Protein AF-A0A5N7WRT8-F1 (afdb_monomer)

Nearest PDB structures (foldseek):
  5bka-assembly2_E  TM=4.340E-01  e=2.911E-01  Streptomyces coelicolor A3(2)
  5bka-assembly2_F  TM=4.300E-01  e=3.484E-01  Streptomyces coelicolor A3(2)
  5bka-assembly1_B  TM=4.242E-01  e=4.169E-01  Streptomyces coelicolor A3(2)
  3e99-assembly1_A  TM=5.226E-01  e=1.75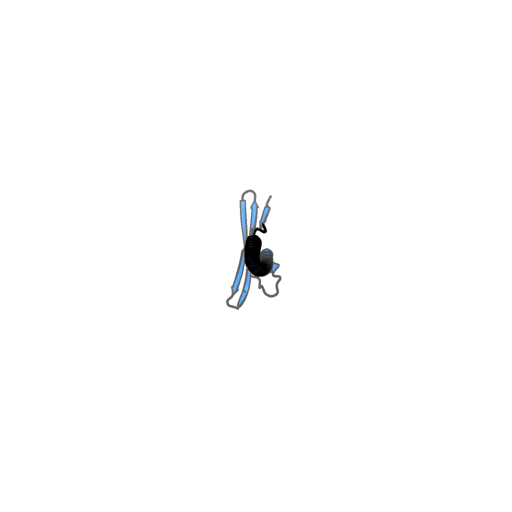5E+00  Burkholderia mallei ATCC 23344
  8h2t-assembly1_H  TM=3.879E-01  e=5.157E+00  Variovorax paradoxus

Sequence (140 aa):
MLTKRTRPYWTQILHRDDGTIGAQHQTITEILDGDTILPGASISEPLPISGQDLDQVLGAATVAALAQVEALKASLTQCQAQLDQTNAALADAAQTLAEQRTQLEAAAGLATQQAQTIGALQATIAALQQLDKQAAPESE

Foldseek 3Di:
DKDKDKDDKDKDWDQDPVRFIWIKIWIWIWIDDPPDTDTDIDIDDTDGPPPDDCCVGVNVVSVVVVVVVVVVVVVVVVVVVVVVVVVVVVVVVVVVVVVVVVVVVVVVVVVVVVVVVVVVVVVVVVVVVVVVVVPDDPPD

Secondary structure (DSSP, 8-state):
--EEEEPPPEEEEEEPTTS-EEEEEEEEEEEEETTEEEEEEEEPPPEESTTS-HHHHH-HHHHHHHHHHHHHHHHHHHHHHHHHHHHHHHHHHHHHHHHHHHHHHHHHHHHHHHHHHHHHHHHHHHHHHHHHHHHS----

Radius of gyration: 44.13 Å; Cα contacts (8 Å, |Δi|>4): 116; chains: 1; bounding box: 77×47×121 Å

Solvent-accessible surface area (backbone atoms only — not comparable to full-atom values): 7964 Å² total; per-residue (Å²): 124,80,47,77,48,76,54,89,67,52,70,48,79,45,80,45,98,86,73,50,54,30,26,33,46,37,47,39,38,33,42,31,52,82,94,44,75,47,82,45,75,50,74,51,77,67,43,66,59,80,95,54,63,59,51,79,54,55,34,59,68,49,52,50,49,52,52,49,50,52,52,49,52,53,52,51,52,52,50,50,54,51,50,54,52,50,52,52,53,50,51,53,50,52,50,53,51,52,54,51,49,54,52,50,55,52,52,53,50,51,53,52,52,50,54,52,50,53,51,53,51,52,52,50,51,54,51,52,55,50,51,54,64,68,70,57,71,87,85,124

pLDDT: mean 80.92, std 16.27, range [49.03, 98.56]

Mean predicted aligned error: 14.85 Å

Structure (mmCIF, N/CA/C/O backbone):
data_AF-A0A5N7WRT8-F1
#
_entry.id   AF-A0A5N7WRT8-F1
#
loop_
_atom_site.group_PDB
_atom_site.id
_atom_site.type_symbol
_atom_site.label_atom_id
_atom_site.label_alt_id
_atom_site.label_comp_id
_atom_site.label_asym_id
_atom_site.label_entity_id
_atom_site.label_seq_id
_atom_site.pdbx_PDB_ins_code
_atom_site.Cartn_x
_atom_site.Cartn_y
_atom_site.Cartn_z
_atom_site.occupancy
_atom_site.B_iso_or_equiv
_atom_site.auth_seq_id
_atom_site.auth_comp_id
_atom_site.auth_asym_id
_atom_site.auth_atom_id
_atom_site.pdbx_PDB_model_num
ATOM 1 N N . MET A 1 1 ? 33.937 35.296 -38.799 1.00 55.44 1 MET A N 1
ATOM 2 C CA . MET A 1 1 ? 34.454 34.151 -38.017 1.00 55.44 1 MET A CA 1
ATOM 3 C C . MET A 1 1 ? 33.445 33.035 -38.187 1.00 55.44 1 MET A C 1
ATOM 5 O O . ME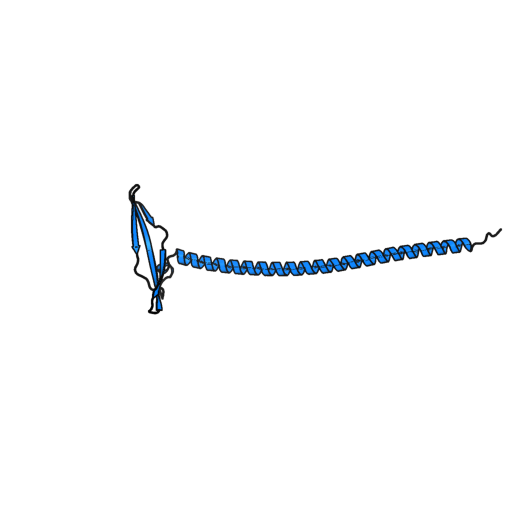T A 1 1 ? 32.294 33.246 -37.838 1.00 55.44 1 MET A O 1
ATOM 9 N N . LEU A 1 2 ? 33.843 31.922 -38.800 1.00 65.19 2 LEU A N 1
ATOM 10 C CA . LEU A 1 2 ? 32.949 30.788 -39.041 1.00 65.19 2 LEU A CA 1
ATOM 11 C C . LEU A 1 2 ? 32.827 29.966 -37.756 1.00 65.19 2 LEU A C 1
ATOM 13 O O . LEU A 1 2 ? 33.847 29.562 -37.196 1.00 65.19 2 LEU A O 1
ATOM 17 N N . THR A 1 3 ? 31.602 29.720 -37.293 1.00 63.50 3 THR A N 1
ATOM 18 C CA . THR A 1 3 ? 31.355 28.935 -36.071 1.00 63.50 3 THR A CA 1
ATOM 19 C C . THR A 1 3 ? 30.604 27.663 -36.434 1.00 63.50 3 THR A C 1
ATOM 21 O O . THR A 1 3 ? 29.605 27.709 -37.145 1.00 63.50 3 THR A O 1
ATOM 24 N N . LYS A 1 4 ? 31.076 26.504 -35.974 1.00 60.25 4 LYS A N 1
ATOM 25 C CA . LYS A 1 4 ? 30.446 25.210 -36.266 1.00 60.25 4 LYS A CA 1
ATOM 26 C C . LYS A 1 4 ? 29.575 24.789 -35.084 1.00 60.25 4 LYS A C 1
ATOM 28 O O . LYS A 1 4 ? 30.062 24.779 -33.955 1.00 60.25 4 LYS A O 1
ATOM 33 N N . ARG A 1 5 ? 28.317 24.412 -35.332 1.00 58.47 5 ARG A N 1
ATOM 34 C CA . ARG A 1 5 ? 27.429 23.822 -34.317 1.00 58.47 5 ARG A CA 1
ATOM 35 C C . ARG A 1 5 ? 26.851 22.501 -34.815 1.00 58.47 5 ARG A C 1
ATOM 37 O O . ARG A 1 5 ? 26.373 22.415 -35.941 1.00 58.47 5 ARG A O 1
ATOM 44 N N . THR A 1 6 ? 26.858 21.488 -33.957 1.00 59.84 6 THR A N 1
ATOM 45 C CA . THR A 1 6 ? 26.214 20.194 -34.216 1.00 59.84 6 THR A CA 1
ATOM 46 C C . THR A 1 6 ? 24.864 20.157 -33.498 1.00 59.84 6 THR A C 1
ATOM 48 O O . THR A 1 6 ? 24.792 20.504 -32.318 1.00 59.84 6 THR A O 1
ATOM 51 N N . ARG A 1 7 ? 23.789 19.784 -34.204 1.00 57.75 7 ARG A N 1
ATOM 52 C CA . ARG A 1 7 ? 22.430 19.631 -33.641 1.00 57.75 7 ARG A CA 1
ATOM 53 C C . ARG A 1 7 ? 22.108 18.162 -33.310 1.00 57.75 7 ARG A C 1
ATOM 55 O O . ARG A 1 7 ? 22.869 17.290 -33.730 1.00 57.75 7 ARG A O 1
ATOM 62 N N . PRO A 1 8 ? 21.017 17.885 -32.557 1.00 52.94 8 PRO A N 1
ATOM 63 C CA . PRO A 1 8 ? 20.637 16.526 -32.179 1.00 52.94 8 PRO A CA 1
ATOM 64 C C . PRO A 1 8 ? 20.551 15.595 -33.388 1.00 52.94 8 PRO A C 1
ATOM 66 O O . PRO A 1 8 ? 20.031 15.963 -34.441 1.00 52.94 8 PRO A O 1
ATOM 69 N N . TYR A 1 9 ? 21.107 14.404 -33.207 1.00 66.25 9 TYR A N 1
ATOM 70 C CA . TYR A 1 9 ? 21.257 13.358 -34.205 1.00 66.25 9 TYR A CA 1
ATOM 71 C C . TYR A 1 9 ? 19.951 12.570 -34.343 1.00 66.25 9 TYR A C 1
ATOM 73 O O . TYR A 1 9 ? 19.213 12.384 -33.374 1.00 66.25 9 TYR A O 1
ATOM 81 N N . TRP A 1 10 ? 19.683 12.076 -35.548 1.00 61.94 10 TRP A N 1
ATOM 82 C CA . TRP A 1 10 ? 18.707 11.012 -35.756 1.00 61.94 10 TRP A CA 1
ATOM 83 C C . TRP A 1 10 ? 19.468 9.713 -36.020 1.00 61.94 10 TRP A C 1
ATOM 85 O O . TRP A 1 10 ? 20.375 9.678 -36.856 1.00 61.94 10 TRP A O 1
ATOM 95 N N . THR A 1 11 ? 19.113 8.665 -35.277 1.00 68.31 11 THR A N 1
ATOM 96 C CA . THR A 1 11 ? 19.580 7.296 -35.511 1.00 68.31 11 THR A CA 1
ATOM 97 C C . THR A 1 11 ? 18.396 6.476 -36.008 1.00 68.31 11 THR A C 1
ATOM 99 O O . THR A 1 11 ? 17.376 6.381 -35.324 1.00 68.31 11 THR A O 1
ATOM 102 N N . GLN A 1 12 ? 18.529 5.880 -37.190 1.00 73.25 12 GLN A N 1
ATOM 103 C CA . GLN A 1 12 ? 17.571 4.921 -37.730 1.00 73.25 12 GLN A CA 1
ATOM 104 C C . GLN A 1 12 ? 18.127 3.507 -37.556 1.00 73.25 12 GLN A C 1
ATOM 106 O O . GLN A 1 12 ? 19.249 3.231 -37.975 1.00 73.25 12 GLN A O 1
ATOM 111 N N . ILE A 1 13 ? 17.343 2.608 -36.959 1.00 75.12 13 ILE A N 1
ATOM 112 C CA . ILE A 1 13 ? 17.665 1.178 -36.904 1.00 75.12 13 ILE A CA 1
ATOM 113 C C . ILE A 1 13 ? 17.026 0.504 -38.117 1.00 75.12 13 ILE A C 1
ATOM 115 O O . ILE A 1 13 ? 15.814 0.600 -38.318 1.00 75.12 13 ILE A O 1
ATOM 119 N N . LEU A 1 14 ? 17.844 -0.142 -38.945 1.00 75.75 14 LEU A N 1
ATOM 120 C CA . LEU A 1 14 ? 17.407 -0.834 -40.151 1.00 75.75 14 LEU A CA 1
ATOM 121 C C . LEU A 1 14 ? 17.401 -2.336 -39.903 1.00 75.75 14 LEU A C 1
ATOM 123 O O . LEU A 1 14 ? 18.429 -2.922 -39.570 1.00 75.75 14 LEU A O 1
ATOM 127 N N . HIS A 1 15 ? 16.240 -2.940 -40.126 1.00 80.88 15 HIS A N 1
ATOM 128 C CA . HIS A 1 15 ? 16.067 -4.383 -40.188 1.00 80.88 15 HIS A CA 1
ATOM 129 C C . HIS A 1 15 ? 16.107 -4.775 -41.663 1.00 80.88 15 HIS A C 1
ATOM 131 O O . HIS A 1 15 ? 15.302 -4.269 -42.447 1.00 80.88 15 HIS A O 1
ATOM 137 N N . ARG A 1 16 ? 17.063 -5.617 -42.056 1.00 76.56 16 ARG A N 1
ATOM 138 C CA . ARG A 1 16 ? 17.175 -6.113 -43.431 1.00 76.56 16 ARG A CA 1
ATOM 139 C C . ARG A 1 16 ? 16.546 -7.496 -43.565 1.00 76.56 16 ARG A C 1
ATOM 141 O O . ARG A 1 16 ? 16.519 -8.271 -42.611 1.00 76.56 16 ARG A O 1
ATOM 148 N N . ASP A 1 17 ? 16.093 -7.815 -44.774 1.00 79.00 17 ASP A N 1
ATOM 149 C CA . ASP A 1 17 ? 15.475 -9.108 -45.103 1.00 79.00 17 ASP A CA 1
ATOM 150 C C . ASP A 1 17 ? 16.449 -10.294 -44.959 1.00 79.00 17 ASP A C 1
ATOM 152 O O . ASP A 1 17 ? 16.023 -11.438 -44.821 1.00 79.00 17 ASP A O 1
ATOM 156 N N . ASP A 1 18 ? 17.759 -10.025 -44.941 1.00 82.25 18 ASP A N 1
ATOM 157 C CA . ASP A 1 18 ? 18.821 -11.002 -44.666 1.00 82.25 18 ASP A CA 1
ATOM 158 C C . ASP A 1 18 ? 19.015 -11.299 -43.163 1.00 82.25 18 ASP A C 1
ATOM 160 O O . ASP A 1 18 ? 19.901 -12.067 -42.787 1.00 82.25 18 ASP A O 1
ATOM 164 N N . GLY A 1 19 ? 18.192 -10.700 -42.294 1.00 73.56 19 GLY A N 1
ATOM 165 C CA . GLY A 1 19 ? 18.244 -10.865 -40.842 1.00 73.56 19 GLY A CA 1
ATOM 166 C C . GLY A 1 19 ? 19.289 -9.993 -40.143 1.00 73.56 19 GLY A C 1
ATOM 167 O O . GLY A 1 19 ? 19.410 -10.058 -38.918 1.00 73.56 19 GLY A O 1
ATOM 168 N N . THR A 1 20 ? 20.035 -9.162 -40.876 1.00 76.56 20 THR A N 1
ATOM 169 C CA . THR A 1 20 ? 20.997 -8.236 -40.272 1.00 76.56 20 THR A CA 1
ATOM 170 C C . THR A 1 20 ? 20.309 -6.985 -39.731 1.00 76.56 20 THR A C 1
ATOM 172 O O . THR A 1 20 ? 19.338 -6.473 -40.297 1.00 76.56 20 THR A O 1
ATOM 175 N N . ILE A 1 21 ? 20.842 -6.470 -38.620 1.00 72.44 21 ILE A N 1
ATOM 176 C CA . ILE A 1 21 ? 20.426 -5.195 -38.036 1.00 72.44 21 ILE A CA 1
ATOM 177 C C . ILE A 1 21 ? 21.593 -4.217 -38.153 1.00 72.44 21 ILE A C 1
ATOM 179 O O . ILE A 1 21 ? 22.710 -4.503 -37.712 1.00 72.44 21 ILE A O 1
ATOM 183 N N . GLY A 1 22 ? 21.330 -3.068 -38.770 1.00 74.19 22 GLY A N 1
ATOM 184 C CA . GLY A 1 22 ? 22.281 -1.966 -38.885 1.00 74.19 22 GLY A CA 1
ATOM 185 C C . GLY A 1 22 ? 21.734 -0.687 -38.265 1.00 74.19 22 GLY A C 1
ATOM 186 O O . GLY A 1 22 ? 20.524 -0.538 -38.095 1.00 74.19 22 GLY A O 1
ATOM 187 N N . ALA A 1 23 ? 22.623 0.252 -37.965 1.00 68.06 23 ALA A N 1
ATOM 188 C CA . ALA A 1 23 ? 22.249 1.599 -37.554 1.00 68.06 23 ALA A CA 1
ATOM 189 C C . ALA A 1 23 ? 22.778 2.618 -38.565 1.00 68.06 23 ALA A C 1
ATOM 191 O O . ALA A 1 23 ? 23.920 2.528 -39.017 1.00 68.06 23 ALA A O 1
ATOM 192 N N . GLN A 1 24 ? 21.933 3.576 -38.930 1.00 69.62 24 GLN A N 1
ATOM 193 C CA . GLN A 1 24 ? 22.295 4.713 -39.763 1.00 69.62 24 GLN A CA 1
ATOM 194 C C . GLN A 1 24 ? 22.206 5.986 -38.932 1.00 69.62 24 GLN A C 1
ATOM 196 O O . GLN A 1 24 ? 21.193 6.243 -38.280 1.00 69.62 24 GLN A O 1
ATOM 201 N N . HIS A 1 25 ? 23.262 6.793 -38.989 1.00 66.00 25 HIS A N 1
ATOM 202 C CA . HIS A 1 25 ? 23.331 8.070 -38.292 1.00 66.00 25 HIS A CA 1
ATOM 203 C C . HIS A 1 25 ? 23.260 9.217 -39.282 1.00 66.00 25 HIS A C 1
ATOM 205 O O . HIS A 1 25 ? 23.995 9.245 -40.275 1.00 66.00 25 HIS A O 1
ATOM 211 N N . GLN A 1 26 ? 22.432 10.204 -38.961 1.00 68.00 26 GLN A N 1
ATOM 212 C CA . GLN A 1 26 ? 22.464 11.493 -39.625 1.00 68.00 26 GLN A CA 1
ATOM 213 C C . GLN A 1 26 ? 23.006 12.541 -38.658 1.00 68.00 26 GLN A C 1
ATOM 215 O O . GLN A 1 26 ? 22.386 12.858 -37.640 1.00 68.00 26 GLN A O 1
ATOM 220 N N . THR A 1 27 ? 24.177 13.085 -38.990 1.00 65.06 27 THR A N 1
ATOM 221 C CA . THR A 1 27 ? 24.748 14.224 -38.266 1.00 65.06 27 THR A CA 1
ATOM 222 C C . THR A 1 27 ? 24.450 15.491 -39.048 1.00 65.06 27 THR A C 1
ATOM 224 O O . THR A 1 27 ? 24.884 15.642 -40.193 1.00 65.06 27 THR A O 1
ATOM 227 N N . ILE A 1 28 ? 23.717 16.413 -38.427 1.00 64.94 28 ILE A N 1
ATOM 228 C CA . ILE A 1 28 ? 23.479 17.742 -38.988 1.00 64.94 28 ILE A CA 1
ATOM 229 C C . ILE A 1 28 ? 24.554 18.674 -38.441 1.00 64.94 28 ILE A C 1
ATOM 231 O O . ILE A 1 28 ? 24.569 19.029 -37.258 1.00 64.94 28 ILE A O 1
ATOM 235 N N . THR A 1 29 ? 25.466 19.052 -39.325 1.00 64.88 29 THR A N 1
ATOM 236 C CA . THR A 1 29 ? 26.463 20.084 -39.084 1.00 64.88 29 THR A CA 1
ATOM 237 C C . THR A 1 29 ? 25.93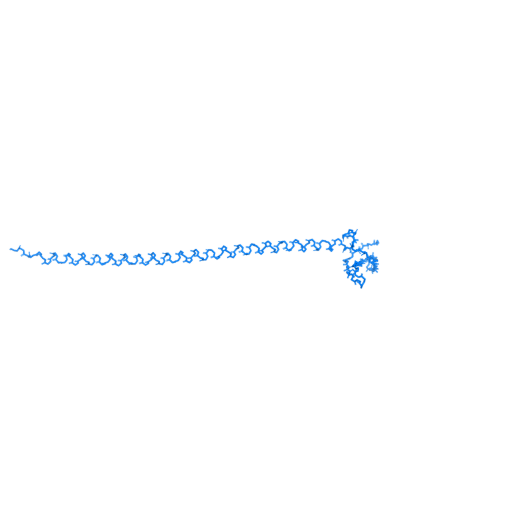1 21.406 -39.613 1.00 64.88 29 THR A C 1
ATOM 239 O O . THR A 1 29 ? 25.679 21.546 -40.805 1.00 64.88 29 THR A O 1
ATOM 242 N N . GLU A 1 30 ? 25.807 22.404 -38.750 1.00 63.84 30 GLU A N 1
ATOM 243 C CA . GLU A 1 30 ? 25.537 23.777 -39.165 1.00 63.84 30 GLU A CA 1
ATOM 244 C C . GLU A 1 30 ? 26.848 24.561 -39.176 1.00 63.84 30 GLU A C 1
ATOM 246 O O . GLU A 1 30 ? 27.545 24.635 -38.158 1.00 63.84 30 GLU A O 1
ATOM 251 N N . ILE A 1 31 ? 27.189 25.144 -40.326 1.00 69.19 31 ILE A N 1
ATOM 252 C CA . ILE A 1 31 ? 28.252 26.147 -40.423 1.00 69.19 31 ILE A CA 1
ATOM 253 C C . ILE A 1 31 ? 27.576 27.517 -40.374 1.00 69.19 31 ILE A C 1
ATOM 255 O O . ILE A 1 31 ? 26.758 27.838 -41.235 1.00 69.19 31 ILE A O 1
ATOM 259 N N . LEU A 1 32 ? 27.891 28.294 -39.340 1.00 69.62 32 LEU A N 1
ATOM 260 C CA . LEU A 1 32 ? 27.390 29.651 -39.137 1.00 69.62 32 LEU A CA 1
ATOM 261 C C . LEU A 1 32 ? 28.378 30.639 -39.762 1.00 69.62 32 LEU A C 1
ATOM 263 O O . LEU A 1 32 ? 29.533 30.708 -39.323 1.00 69.62 32 LEU A O 1
ATOM 267 N N . ASP A 1 33 ? 27.917 31.401 -40.753 1.00 73.88 33 ASP A N 1
ATOM 268 C CA . ASP A 1 33 ? 28.637 32.526 -41.355 1.00 73.88 33 ASP A CA 1
ATOM 269 C C . ASP A 1 33 ? 27.802 33.809 -41.219 1.00 73.88 33 ASP A C 1
ATOM 271 O O . ASP A 1 33 ? 26.851 34.043 -41.968 1.00 73.88 33 ASP A O 1
ATOM 275 N N . GLY A 1 34 ? 28.100 34.610 -40.191 1.00 74.12 34 GLY A N 1
ATOM 276 C CA . GLY A 1 34 ? 27.243 35.733 -39.796 1.00 74.12 34 GLY A CA 1
ATOM 277 C C . GLY A 1 34 ? 25.837 35.252 -39.414 1.00 74.12 34 GLY A C 1
ATOM 278 O O . GLY A 1 34 ? 25.705 34.367 -38.570 1.00 74.12 34 GLY A O 1
ATOM 279 N N . ASP A 1 35 ? 24.809 35.798 -40.068 1.00 68.31 35 ASP A N 1
ATOM 280 C CA . ASP A 1 35 ? 23.400 35.392 -39.902 1.00 68.31 35 ASP A CA 1
ATOM 281 C C . ASP A 1 35 ? 22.984 34.226 -40.821 1.00 68.31 35 ASP A C 1
ATOM 283 O O . ASP A 1 35 ? 21.831 33.789 -40.805 1.00 68.31 35 ASP A O 1
ATOM 287 N N . THR A 1 36 ? 23.905 33.698 -41.634 1.00 61.69 36 THR A N 1
ATOM 288 C CA . THR A 1 36 ? 23.610 32.609 -42.571 1.00 61.69 36 THR A CA 1
ATOM 289 C C . THR A 1 36 ? 23.933 31.258 -41.943 1.00 61.69 36 THR A C 1
ATOM 291 O O . THR A 1 36 ? 25.060 31.002 -41.513 1.00 61.69 36 THR A O 1
ATOM 294 N N . ILE A 1 37 ? 22.942 30.364 -41.926 1.00 64.25 37 ILE A N 1
ATOM 295 C CA . ILE A 1 37 ? 23.121 28.954 -41.568 1.00 64.25 37 ILE A CA 1
ATOM 296 C C . ILE A 1 37 ? 23.299 28.162 -42.860 1.00 64.25 37 ILE A C 1
ATOM 298 O O . ILE A 1 37 ? 22.380 28.095 -43.675 1.00 64.25 37 ILE A O 1
ATOM 302 N N . LEU A 1 38 ? 24.457 27.526 -43.028 1.00 65.62 38 LEU A N 1
ATOM 303 C CA . LEU A 1 38 ? 24.683 26.540 -44.080 1.00 65.62 38 LEU A CA 1
ATOM 304 C C . LEU A 1 38 ? 24.479 25.134 -43.489 1.00 65.62 38 LEU A C 1
ATOM 306 O O . LEU A 1 38 ? 25.331 24.671 -42.719 1.00 65.62 38 LEU A O 1
ATOM 310 N N . PRO A 1 39 ? 23.356 24.452 -43.790 1.00 55.94 39 PRO A N 1
ATOM 311 C CA . PRO A 1 39 ? 23.124 23.094 -43.322 1.00 55.94 39 PRO A CA 1
ATOM 312 C C . PRO A 1 39 ? 23.954 22.102 -44.146 1.00 55.94 39 PRO A C 1
ATOM 314 O O . PRO A 1 39 ? 23.734 21.922 -45.341 1.00 55.94 39 PRO A O 1
ATOM 317 N N . GLY A 1 40 ? 24.898 21.425 -43.495 1.00 58.09 40 GLY A N 1
ATOM 318 C CA . GLY A 1 40 ? 25.571 20.239 -44.011 1.00 58.09 40 GLY A CA 1
ATOM 319 C C . GLY A 1 40 ? 25.040 19.000 -43.298 1.00 58.09 40 GLY A C 1
ATOM 320 O O . GLY A 1 40 ? 25.335 18.787 -42.124 1.00 58.09 40 GLY A O 1
ATOM 321 N N . ALA A 1 41 ? 24.255 18.175 -43.987 1.00 56.25 41 ALA A N 1
ATOM 322 C CA . ALA A 1 41 ? 23.857 16.868 -43.477 1.00 56.25 41 ALA A CA 1
ATOM 323 C C . ALA A 1 41 ? 24.769 15.801 -44.087 1.00 56.25 41 ALA A C 1
ATOM 325 O O . ALA A 1 41 ? 24.808 15.648 -45.306 1.00 56.25 41 ALA A O 1
ATOM 326 N N . SER A 1 42 ? 25.491 15.058 -43.250 1.00 59.09 42 SER A N 1
ATOM 327 C CA . SER A 1 42 ? 26.191 13.850 -43.683 1.00 59.09 42 SER A CA 1
ATOM 328 C C . SER A 1 42 ? 25.436 12.633 -43.171 1.00 59.09 42 SER A C 1
ATOM 330 O O . SER A 1 42 ? 25.138 12.526 -41.977 1.00 59.09 42 SER A O 1
ATOM 332 N N . ILE A 1 43 ? 25.117 11.732 -44.092 1.00 58.72 43 ILE A N 1
ATOM 333 C CA . ILE A 1 43 ? 24.551 10.423 -43.794 1.00 58.72 43 ILE A CA 1
ATOM 334 C C . ILE A 1 43 ? 25.721 9.443 -43.773 1.00 58.72 43 ILE A C 1
ATOM 336 O O . ILE A 1 43 ? 26.409 9.296 -44.783 1.00 58.72 43 ILE A O 1
ATOM 340 N N . SER A 1 44 ? 25.964 8.809 -42.630 1.00 61.25 44 SER A N 1
ATOM 341 C CA . SER A 1 44 ? 26.985 7.764 -42.531 1.00 61.25 44 SER A CA 1
ATOM 342 C C . SER A 1 44 ? 26.478 6.462 -43.151 1.00 61.25 44 SER A C 1
ATOM 344 O O . SER A 1 44 ? 25.277 6.175 -43.108 1.00 61.25 44 SER A O 1
ATOM 346 N N . GLU A 1 45 ? 27.388 5.660 -43.709 1.00 65.19 45 GLU A N 1
ATOM 347 C CA . GLU A 1 45 ? 27.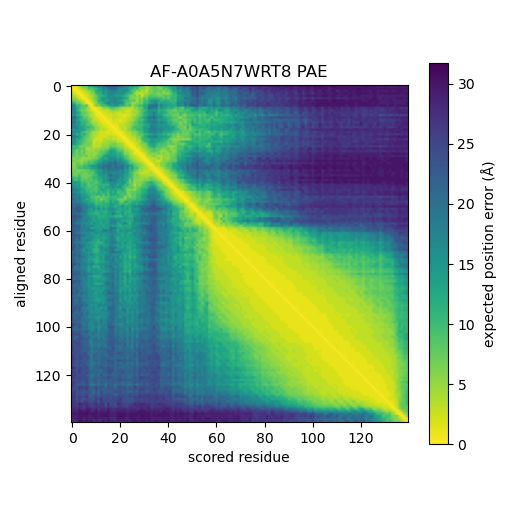043 4.301 -44.127 1.00 65.19 45 GLU A CA 1
ATOM 348 C C . GLU A 1 45 ? 26.617 3.454 -42.916 1.00 65.19 45 GLU A C 1
ATOM 350 O O . GLU A 1 45 ? 27.142 3.656 -41.815 1.00 65.19 45 GLU A O 1
ATOM 355 N N . PRO A 1 46 ? 25.662 2.520 -43.087 1.00 62.00 46 PRO A N 1
ATOM 356 C 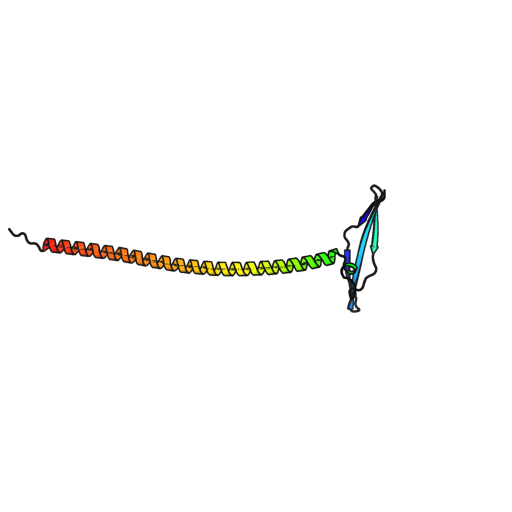CA . PRO A 1 46 ? 25.189 1.693 -41.988 1.00 62.00 46 PRO A CA 1
ATOM 357 C C . PRO A 1 46 ? 26.308 0.844 -41.385 1.00 62.00 46 PRO A C 1
ATOM 359 O O . PRO A 1 46 ? 26.938 0.052 -42.087 1.00 62.00 46 PRO A O 1
ATOM 362 N N . LEU A 1 47 ? 26.498 0.953 -40.072 1.00 64.31 47 LEU A N 1
ATOM 363 C CA . LEU A 1 47 ? 27.444 0.121 -39.332 1.00 64.31 47 LEU A CA 1
ATOM 364 C C . LEU A 1 47 ? 26.731 -1.130 -38.788 1.00 64.31 47 LEU A C 1
ATOM 366 O O . LEU A 1 47 ? 25.602 -1.021 -38.290 1.00 64.31 47 LEU A O 1
ATOM 370 N N . PRO A 1 48 ? 27.347 -2.324 -38.884 1.00 65.44 48 PRO A N 1
ATOM 371 C CA . PRO A 1 48 ? 26.816 -3.524 -38.252 1.00 65.44 48 PRO A CA 1
ATOM 372 C C . PRO A 1 48 ? 26.894 -3.393 -36.726 1.00 65.44 48 PRO A C 1
ATOM 374 O O . PRO A 1 48 ? 27.911 -2.971 -36.181 1.00 65.44 48 PRO A O 1
ATOM 377 N N . ILE A 1 49 ? 25.820 -3.782 -36.034 1.00 64.06 49 ILE A N 1
ATOM 378 C CA . ILE A 1 49 ? 25.725 -3.680 -34.567 1.00 64.06 49 ILE A CA 1
ATOM 379 C C . ILE A 1 49 ? 26.559 -4.765 -33.862 1.00 64.06 49 ILE A C 1
ATOM 381 O O . ILE A 1 49 ? 27.049 -4.565 -32.753 1.00 64.06 49 ILE A O 1
ATOM 385 N N . SER A 1 50 ? 26.752 -5.926 -34.491 1.00 67.50 50 SER A N 1
ATOM 386 C CA . SER A 1 50 ? 27.462 -7.055 -33.883 1.00 67.50 50 SER A CA 1
ATOM 387 C C . SER A 1 50 ? 28.974 -6.817 -33.789 1.00 67.50 50 SER A C 1
ATOM 389 O O . SER A 1 50 ? 29.629 -6.623 -34.813 1.00 67.50 50 SER A O 1
ATOM 391 N N . GLY A 1 51 ? 29.541 -6.933 -32.584 1.00 64.69 51 GLY A N 1
ATOM 392 C CA . GLY A 1 51 ? 30.994 -6.923 -32.359 1.00 64.69 51 GLY A CA 1
ATOM 393 C C . GLY A 1 51 ? 31.653 -5.539 -32.360 1.00 64.69 51 GLY A C 1
ATOM 394 O O . GLY A 1 51 ? 32.877 -5.465 -32.327 1.00 64.69 51 GLY A O 1
ATOM 395 N N . GLN A 1 52 ? 30.859 -4.466 -32.392 1.00 67.75 52 GLN A N 1
ATOM 396 C CA . GLN A 1 52 ? 31.316 -3.077 -32.333 1.00 67.75 52 GLN A CA 1
ATOM 397 C C . GLN A 1 52 ? 30.972 -2.432 -30.985 1.00 67.75 52 GLN A C 1
ATOM 399 O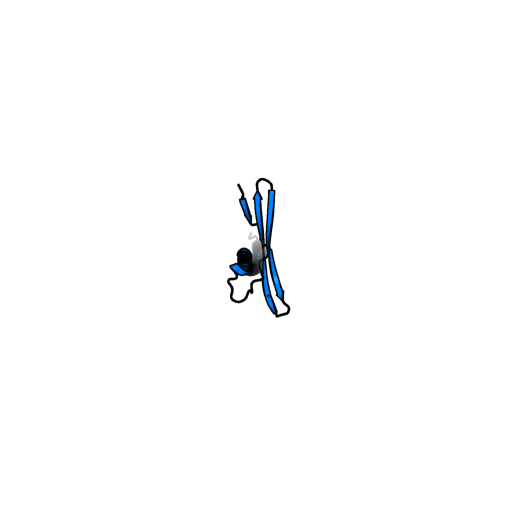 O . GLN A 1 52 ? 30.107 -2.912 -30.251 1.00 67.75 52 GLN A O 1
ATOM 404 N N . ASP A 1 53 ? 31.640 -1.323 -30.675 1.00 68.62 53 ASP A N 1
ATOM 405 C CA . ASP A 1 53 ? 31.298 -0.479 -29.531 1.00 68.62 53 ASP A CA 1
ATOM 406 C C . ASP A 1 53 ? 29.941 0.215 -29.768 1.00 68.62 53 ASP A C 1
ATOM 408 O O . ASP A 1 53 ? 29.753 0.941 -30.749 1.00 68.62 53 ASP A O 1
ATOM 412 N N . LEU A 1 54 ? 28.975 -0.014 -28.874 1.00 64.31 54 LEU A N 1
ATOM 413 C CA . LEU A 1 54 ? 27.611 0.507 -28.996 1.00 64.31 54 LEU A CA 1
ATOM 414 C C . LEU A 1 54 ? 27.561 2.037 -28.930 1.00 64.31 54 LEU A C 1
ATOM 416 O O . LEU A 1 54 ? 26.673 2.630 -29.544 1.00 64.31 54 LEU A O 1
ATOM 420 N N . ASP A 1 55 ? 28.523 2.686 -28.269 1.00 62.81 55 ASP A N 1
ATOM 421 C CA . ASP A 1 55 ? 28.619 4.150 -28.258 1.00 62.81 55 ASP A CA 1
ATOM 422 C C . ASP A 1 55 ? 28.922 4.709 -29.655 1.00 62.81 55 ASP A C 1
ATOM 424 O O . ASP A 1 55 ? 28.427 5.780 -30.022 1.00 62.81 55 ASP A O 1
ATOM 428 N N . GLN A 1 56 ? 29.675 3.956 -30.465 1.00 60.03 56 GLN A N 1
ATOM 429 C CA . GLN A 1 56 ? 30.008 4.317 -31.844 1.00 60.03 56 GLN A CA 1
ATOM 430 C C . GLN A 1 56 ? 28.874 4.006 -32.831 1.00 60.03 56 GLN A C 1
ATOM 432 O O . GLN A 1 56 ? 28.738 4.714 -33.826 1.00 60.03 56 GLN A O 1
ATOM 437 N N . VAL A 1 57 ? 28.060 2.978 -32.558 1.00 58.25 57 VAL A N 1
ATOM 438 C CA . VAL A 1 57 ? 27.022 2.468 -33.483 1.00 58.25 57 VAL A CA 1
ATOM 439 C C . VAL A 1 57 ? 25.602 2.924 -33.141 1.00 58.25 57 VAL A C 1
ATOM 441 O O . VAL A 1 57 ? 24.716 2.891 -33.984 1.00 58.25 57 VAL A O 1
ATOM 444 N N . LEU A 1 58 ? 25.324 3.347 -31.912 1.00 63.97 58 LEU A N 1
ATOM 445 C CA . LEU A 1 58 ? 24.010 3.881 -31.527 1.00 63.97 58 LEU A CA 1
ATOM 446 C C . LEU A 1 58 ? 24.070 5.387 -31.253 1.00 63.97 58 LEU A C 1
ATOM 448 O O . LEU A 1 58 ? 23.037 6.067 -31.283 1.00 63.97 58 LEU A O 1
ATOM 452 N N . GLY A 1 59 ? 25.281 5.911 -31.060 1.00 66.81 59 GLY A N 1
ATOM 453 C CA . GLY A 1 59 ? 25.543 7.254 -30.574 1.00 66.81 59 GLY A CA 1
ATOM 454 C C . GLY A 1 59 ? 25.408 7.322 -29.053 1.00 66.81 59 GLY A C 1
ATOM 455 O O . GLY A 1 59 ? 24.472 6.766 -28.471 1.00 66.81 59 GLY A O 1
ATOM 456 N N . ALA A 1 60 ? 26.314 8.065 -28.413 1.00 64.12 60 ALA A N 1
ATOM 457 C CA . ALA A 1 60 ? 26.424 8.173 -26.955 1.00 64.12 60 ALA A CA 1
ATOM 458 C C . ALA A 1 60 ? 25.101 8.507 -26.242 1.00 64.12 60 ALA A C 1
ATOM 460 O O . ALA A 1 60 ? 24.842 8.029 -25.141 1.00 64.12 60 ALA A O 1
ATOM 461 N N . ALA A 1 61 ? 24.225 9.305 -26.857 1.00 57.53 61 ALA A N 1
ATOM 462 C CA . ALA A 1 61 ? 22.965 9.672 -26.219 1.00 57.53 61 ALA A CA 1
ATOM 463 C C . ALA A 1 61 ? 21.857 8.607 -26.372 1.00 57.53 61 ALA A C 1
ATOM 465 O O . ALA A 1 61 ? 20.952 8.570 -25.543 1.00 57.53 61 ALA A O 1
ATOM 466 N N . THR A 1 62 ? 21.964 7.668 -27.322 1.00 71.06 62 THR A N 1
ATOM 467 C CA . THR A 1 62 ? 21.114 6.462 -27.337 1.00 71.06 62 THR A CA 1
ATOM 468 C C . THR A 1 62 ? 21.530 5.518 -26.214 1.00 71.06 62 THR A C 1
ATOM 470 O O . THR A 1 62 ? 20.678 5.050 -25.466 1.00 71.06 62 THR A O 1
ATOM 473 N N . VAL A 1 63 ? 22.835 5.302 -26.022 1.00 74.81 63 VAL A N 1
ATOM 474 C CA . VAL A 1 63 ? 23.352 4.490 -24.907 1.00 74.81 63 VAL A CA 1
ATOM 475 C C . VAL A 1 63 ? 23.003 5.122 -23.556 1.00 74.81 63 VAL A C 1
ATOM 477 O O . VAL A 1 63 ? 22.508 4.433 -22.663 1.00 74.81 63 VAL A O 1
ATOM 480 N N . ALA A 1 64 ? 23.136 6.446 -23.425 1.00 70.56 64 ALA A N 1
ATOM 481 C CA . ALA A 1 64 ? 22.693 7.169 -22.234 1.00 70.56 64 ALA A CA 1
ATOM 482 C C . ALA A 1 64 ? 21.178 7.039 -21.996 1.00 70.56 64 ALA A C 1
ATOM 484 O O . ALA A 1 64 ? 20.757 6.871 -20.853 1.00 70.56 64 ALA A O 1
ATOM 485 N N . ALA A 1 65 ? 20.355 7.079 -23.051 1.00 71.88 65 ALA A N 1
ATOM 486 C CA . ALA A 1 65 ? 18.913 6.870 -22.937 1.00 71.88 65 ALA A CA 1
ATOM 487 C C . ALA A 1 65 ? 18.575 5.442 -22.479 1.00 71.88 65 ALA A C 1
ATOM 489 O O . ALA A 1 65 ? 17.725 5.277 -21.607 1.00 71.88 65 ALA A O 1
ATOM 490 N N . LEU A 1 66 ? 19.265 4.415 -22.991 1.00 84.44 66 LEU A N 1
ATOM 491 C CA . LEU A 1 66 ? 19.108 3.039 -22.505 1.00 84.44 66 LEU A CA 1
ATOM 492 C C . LEU A 1 66 ? 19.481 2.916 -21.022 1.00 84.44 66 LEU A C 1
ATOM 494 O O . LEU A 1 66 ? 18.719 2.337 -20.248 1.00 84.44 66 LEU A O 1
ATOM 498 N N . ALA A 1 67 ? 20.603 3.504 -20.604 1.00 83.50 67 ALA A N 1
ATOM 499 C CA . ALA A 1 67 ? 21.010 3.504 -19.200 1.00 83.50 67 ALA A CA 1
ATOM 500 C C . ALA A 1 67 ? 19.977 4.208 -18.300 1.00 83.50 67 ALA A C 1
ATOM 502 O O . ALA A 1 67 ? 19.656 3.714 -17.218 1.00 83.50 67 ALA A O 1
ATOM 503 N N . GLN A 1 68 ? 19.404 5.326 -18.760 1.00 87.31 68 GLN A N 1
ATOM 504 C CA . GLN A 1 68 ? 18.317 6.012 -18.056 1.00 87.31 68 GLN A CA 1
ATOM 505 C C . GLN A 1 68 ? 17.054 5.153 -17.969 1.00 87.31 68 GLN A C 1
ATOM 507 O O . GLN A 1 68 ? 16.426 5.116 -16.916 1.00 87.31 68 GLN A O 1
ATOM 512 N N . VAL A 1 69 ? 16.689 4.433 -19.033 1.00 91.19 69 VAL A N 1
ATOM 513 C CA . VAL A 1 69 ? 15.543 3.512 -19.021 1.00 91.19 69 VAL A CA 1
ATOM 514 C C . VAL A 1 69 ? 15.741 2.403 -17.989 1.00 91.19 69 VAL A C 1
ATOM 516 O O . VAL A 1 69 ? 14.820 2.120 -17.227 1.00 91.19 69 VAL A O 1
ATOM 519 N N . GLU A 1 70 ? 16.928 1.803 -17.914 1.00 94.06 70 GLU A N 1
ATOM 520 C CA . GLU A 1 70 ? 17.222 0.776 -16.908 1.00 94.06 70 GLU A CA 1
ATOM 521 C C . GLU A 1 70 ? 17.191 1.343 -15.481 1.00 94.06 70 GLU A C 1
ATOM 523 O O . GLU A 1 70 ? 16.585 0.744 -14.588 1.00 94.06 70 GLU A O 1
ATOM 528 N N . ALA A 1 71 ? 17.734 2.545 -15.268 1.00 92.62 71 ALA A N 1
ATOM 529 C CA . ALA A 1 71 ? 17.640 3.232 -13.981 1.00 92.62 71 ALA A CA 1
ATOM 530 C C . ALA A 1 71 ? 16.180 3.527 -13.584 1.00 92.62 71 ALA A C 1
ATOM 532 O O . ALA A 1 71 ? 15.788 3.312 -12.435 1.00 92.62 71 ALA A O 1
ATOM 533 N N . LEU A 1 72 ? 15.352 3.966 -14.537 1.00 95.06 72 LEU A N 1
ATOM 534 C CA . LEU A 1 72 ? 13.926 4.216 -14.317 1.00 95.06 72 LEU A CA 1
ATOM 535 C C . LEU A 1 72 ? 13.162 2.925 -14.003 1.00 95.06 72 LEU A C 1
ATOM 537 O O . LEU A 1 72 ? 12.330 2.928 -13.100 1.00 95.06 72 LEU A O 1
ATOM 541 N N . LYS A 1 73 ? 13.459 1.809 -14.679 1.00 96.56 73 LYS A N 1
ATOM 542 C CA . LYS A 1 73 ? 12.864 0.496 -14.365 1.00 96.56 73 LYS A CA 1
ATOM 543 C C . LYS A 1 73 ? 13.221 0.028 -12.955 1.00 96.56 73 LYS A C 1
ATOM 545 O O . LYS A 1 73 ? 12.351 -0.464 -12.233 1.00 96.56 73 LYS A O 1
ATOM 550 N N . ALA A 1 74 ? 14.480 0.197 -12.550 1.00 95.75 74 ALA A N 1
ATOM 551 C CA . ALA A 1 74 ? 14.921 -0.135 -11.199 1.00 95.75 74 ALA A CA 1
ATOM 552 C C . ALA A 1 74 ? 14.195 0.727 -10.153 1.00 95.75 74 ALA A C 1
ATOM 554 O O . ALA A 1 74 ? 13.670 0.199 -9.172 1.00 95.75 74 ALA A O 1
ATOM 555 N N . SER A 1 75 ? 14.082 2.035 -10.403 1.00 96.62 75 SER A N 1
ATOM 556 C CA . SER A 1 75 ? 13.353 2.960 -9.531 1.00 96.62 75 SER A CA 1
ATOM 557 C C . SER A 1 75 ? 11.860 2.625 -9.443 1.00 96.62 75 SER A C 1
ATOM 559 O O . SER A 1 75 ? 11.303 2.606 -8.346 1.00 96.62 75 SER A O 1
ATOM 561 N N . LEU A 1 76 ? 11.222 2.277 -10.564 1.00 96.38 76 LEU A N 1
ATOM 562 C CA . LEU A 1 76 ? 9.828 1.833 -10.599 1.00 96.38 76 LEU A CA 1
ATOM 563 C C . LEU A 1 76 ? 9.625 0.556 -9.773 1.00 96.38 76 LEU A C 1
ATOM 565 O O . LEU A 1 76 ? 8.694 0.480 -8.979 1.00 96.38 76 LEU A O 1
ATOM 569 N N . THR A 1 77 ? 10.531 -0.414 -9.904 1.00 97.56 77 THR A N 1
ATOM 570 C CA . THR A 1 77 ? 10.493 -1.664 -9.128 1.00 97.56 77 THR A CA 1
ATOM 571 C C . THR A 1 77 ? 10.634 -1.394 -7.629 1.00 97.56 77 THR A C 1
ATOM 573 O O . THR A 1 77 ? 9.890 -1.949 -6.822 1.00 97.56 77 THR A O 1
ATOM 576 N N . GLN A 1 78 ? 11.548 -0.501 -7.244 1.00 97.62 78 GLN A N 1
ATOM 577 C CA . GLN A 1 78 ? 11.720 -0.096 -5.850 1.00 97.62 78 GLN A CA 1
ATOM 578 C C . GLN A 1 78 ? 10.475 0.617 -5.306 1.00 97.62 78 GLN A C 1
ATOM 580 O O . GLN A 1 78 ? 10.044 0.333 -4.189 1.00 97.62 78 GLN A O 1
ATOM 585 N N . CYS A 1 79 ? 9.884 1.520 -6.090 1.00 96.75 79 CYS A N 1
ATOM 586 C CA . CYS A 1 79 ? 8.674 2.238 -5.705 1.00 96.75 79 CYS A CA 1
ATOM 587 C C . CYS A 1 79 ? 7.485 1.281 -5.543 1.00 96.75 79 CYS A C 1
ATOM 589 O O . CYS A 1 79 ? 6.745 1.385 -4.567 1.00 96.75 79 CYS A O 1
ATOM 591 N N . GLN A 1 80 ? 7.354 0.292 -6.431 1.00 98.12 80 GLN A N 1
ATOM 592 C CA . GLN A 1 80 ? 6.335 -0.749 -6.315 1.00 98.12 80 GLN A CA 1
ATOM 593 C C . GLN A 1 80 ? 6.504 -1.558 -5.022 1.00 98.12 80 GLN A C 1
ATOM 595 O O . GLN A 1 80 ? 5.543 -1.724 -4.278 1.00 98.12 80 GLN A O 1
ATOM 600 N N . ALA A 1 81 ? 7.730 -1.976 -4.693 1.00 97.94 81 ALA A N 1
ATOM 601 C CA . ALA A 1 81 ? 8.000 -2.691 -3.447 1.00 97.94 81 ALA A CA 1
ATOM 602 C C . ALA A 1 81 ? 7.662 -1.850 -2.199 1.00 97.94 81 ALA A C 1
ATOM 604 O O . ALA A 1 81 ? 7.119 -2.371 -1.225 1.00 97.94 81 ALA A O 1
ATOM 605 N N . GLN A 1 82 ? 7.943 -0.542 -2.227 1.00 98.00 82 GLN A N 1
ATOM 606 C CA . GLN A 1 82 ? 7.575 0.380 -1.145 1.00 98.00 82 GLN A CA 1
ATOM 607 C C . GLN A 1 82 ? 6.058 0.555 -1.018 1.00 98.00 82 GLN A C 1
ATOM 609 O O . GLN A 1 82 ? 5.539 0.622 0.099 1.00 98.00 82 GLN A O 1
ATOM 614 N N . LEU A 1 83 ? 5.343 0.620 -2.144 1.00 98.00 83 LEU A N 1
ATOM 615 C CA . LEU A 1 83 ? 3.885 0.696 -2.166 1.00 98.00 83 LEU A CA 1
ATOM 616 C C . LEU A 1 83 ? 3.271 -0.567 -1.552 1.00 98.00 83 LEU A C 1
ATOM 618 O O . LEU A 1 83 ? 2.417 -0.466 -0.674 1.00 98.00 83 LEU A O 1
ATOM 622 N N . ASP A 1 84 ? 3.749 -1.741 -1.960 1.00 98.19 84 ASP A N 1
ATOM 623 C CA . ASP A 1 84 ? 3.271 -3.029 -1.454 1.00 98.19 84 ASP A CA 1
ATOM 624 C C . ASP A 1 84 ? 3.532 -3.161 0.055 1.00 98.19 84 ASP A C 1
ATOM 626 O O . ASP A 1 84 ? 2.636 -3.539 0.814 1.00 98.19 84 ASP A O 1
ATOM 630 N N . GLN A 1 85 ? 4.720 -2.754 0.517 1.00 98.31 85 GLN A N 1
ATOM 631 C CA . GLN A 1 85 ? 5.058 -2.719 1.941 1.00 98.31 85 GLN A CA 1
ATOM 632 C C . GLN A 1 85 ? 4.145 -1.770 2.731 1.00 98.31 85 GLN A C 1
ATOM 634 O O . GLN A 1 85 ? 3.680 -2.111 3.819 1.00 98.31 85 GLN A O 1
ATOM 639 N N . THR A 1 86 ? 3.872 -0.583 2.187 1.00 97.81 86 THR A N 1
ATOM 640 C CA . THR A 1 86 ? 3.008 0.413 2.834 1.00 97.81 86 THR A CA 1
ATOM 641 C C . THR A 1 86 ? 1.564 -0.077 2.915 1.00 97.81 86 THR A C 1
ATOM 643 O O . THR A 1 86 ? 0.916 0.092 3.946 1.00 97.81 86 THR A O 1
ATOM 646 N N . ASN A 1 87 ? 1.066 -0.729 1.863 1.00 98.12 87 ASN A N 1
ATOM 647 C CA . ASN A 1 87 ? -0.276 -1.308 1.843 1.00 98.12 87 ASN A CA 1
ATOM 648 C C . ASN A 1 87 ? -0.431 -2.431 2.876 1.00 98.12 87 ASN A C 1
ATOM 650 O O . ASN A 1 87 ? -1.448 -2.477 3.566 1.00 98.12 87 ASN A O 1
ATOM 654 N N . ALA A 1 88 ? 0.578 -3.295 3.021 1.00 98.25 88 ALA A N 1
ATOM 655 C CA . ALA A 1 88 ? 0.583 -4.328 4.054 1.00 98.25 88 ALA A CA 1
ATOM 656 C C . ALA A 1 88 ? 0.547 -3.713 5.464 1.00 98.25 88 ALA A C 1
ATOM 658 O O . ALA A 1 88 ? -0.315 -4.059 6.267 1.00 98.25 88 ALA A O 1
ATOM 659 N N . ALA A 1 89 ? 1.404 -2.722 5.734 1.00 98.19 89 ALA A N 1
ATOM 660 C CA . ALA A 1 89 ? 1.427 -2.034 7.025 1.00 98.19 89 ALA A CA 1
ATOM 661 C C . ALA A 1 89 ? 0.103 -1.310 7.336 1.00 98.19 89 ALA A C 1
ATOM 663 O O . ALA A 1 89 ? -0.343 -1.287 8.483 1.00 98.19 89 ALA A O 1
ATOM 664 N N . LEU A 1 90 ? -0.546 -0.732 6.319 1.00 98.19 90 LEU A N 1
ATOM 665 C CA . LEU A 1 90 ? -1.852 -0.094 6.470 1.00 98.19 90 LEU A CA 1
ATOM 666 C C . LEU A 1 90 ? -2.950 -1.114 6.804 1.00 98.19 90 LEU A C 1
ATOM 668 O O . LEU A 1 90 ? -3.799 -0.831 7.649 1.00 98.19 90 LEU A O 1
ATOM 672 N N . ALA A 1 91 ? -2.931 -2.290 6.171 1.00 98.50 91 ALA A N 1
ATOM 673 C CA . ALA A 1 91 ? -3.870 -3.368 6.470 1.00 98.50 91 ALA A CA 1
ATOM 674 C C . ALA A 1 91 ? -3.703 -3.877 7.913 1.00 98.50 91 ALA A C 1
ATOM 676 O O . ALA A 1 91 ? -4.693 -3.968 8.643 1.00 98.50 91 ALA A O 1
ATOM 677 N N . ASP A 1 92 ? -2.463 -4.101 8.355 1.00 98.56 92 ASP A N 1
ATOM 678 C CA . ASP A 1 92 ? -2.151 -4.521 9.728 1.00 98.56 92 ASP A CA 1
ATOM 679 C C . ASP A 1 92 ? -2.597 -3.472 10.761 1.00 98.56 92 ASP A C 1
ATOM 681 O O . ASP A 1 92 ? -3.198 -3.795 11.793 1.00 98.56 92 ASP A O 1
ATOM 685 N N . ALA A 1 93 ? -2.357 -2.188 10.474 1.00 98.38 93 ALA A N 1
ATOM 686 C CA . ALA A 1 93 ? -2.796 -1.090 11.330 1.00 98.38 93 ALA A CA 1
ATOM 687 C C . ALA A 1 93 ? -4.329 -1.003 11.411 1.00 98.38 93 ALA A C 1
ATOM 689 O O . ALA A 1 93 ? -4.879 -0.797 12.495 1.00 98.38 93 ALA A O 1
ATOM 690 N N . ALA A 1 94 ? -5.030 -1.193 10.289 1.00 98.50 94 ALA A N 1
ATOM 691 C CA . ALA A 1 94 ? -6.489 -1.201 10.252 1.00 98.50 94 ALA A CA 1
ATOM 692 C C . ALA A 1 94 ? -7.076 -2.368 11.062 1.00 98.50 94 ALA A C 1
ATOM 694 O O . ALA A 1 94 ? -8.041 -2.170 11.805 1.00 98.50 94 ALA A O 1
ATOM 695 N N . GLN A 1 95 ? -6.472 -3.556 10.975 1.00 98.50 95 GLN A N 1
ATOM 696 C CA . GLN A 1 95 ? -6.866 -4.706 11.785 1.00 98.50 95 GLN A CA 1
ATOM 697 C C . GLN A 1 95 ? -6.642 -4.438 13.279 1.00 98.50 95 GLN A C 1
ATOM 699 O O . GLN A 1 95 ? -7.558 -4.622 14.079 1.00 98.50 95 GLN A O 1
ATOM 704 N N . THR A 1 96 ? -5.469 -3.918 13.646 1.00 98.50 96 THR A N 1
ATOM 705 C CA . THR A 1 96 ? -5.146 -3.569 15.039 1.00 98.50 96 THR A CA 1
ATOM 706 C C . THR A 1 96 ? -6.147 -2.561 15.608 1.00 98.50 96 THR A C 1
ATOM 708 O O . THR A 1 96 ? -6.621 -2.707 16.735 1.00 98.50 96 THR A O 1
ATOM 711 N N . LEU A 1 97 ? -6.517 -1.544 14.824 1.00 98.38 97 LEU A N 1
ATOM 712 C CA . LEU A 1 97 ? -7.509 -0.549 15.228 1.00 98.38 97 LEU A CA 1
ATOM 713 C C . LEU A 1 97 ? -8.899 -1.179 15.428 1.00 98.38 97 LEU A C 1
ATOM 715 O O . LEU A 1 97 ? -9.597 -0.840 16.385 1.00 98.38 97 LEU A O 1
ATOM 719 N N . ALA A 1 98 ? -9.306 -2.093 14.543 1.00 98.44 98 ALA A N 1
ATOM 720 C CA . ALA A 1 98 ? -10.575 -2.805 14.669 1.00 98.44 98 ALA A CA 1
ATOM 721 C C . ALA A 1 98 ? -10.616 -3.656 15.949 1.00 98.44 98 ALA A C 1
ATOM 723 O O . ALA A 1 98 ? -11.591 -3.591 16.698 1.00 98.44 98 ALA A O 1
ATOM 724 N N . GLU A 1 99 ? -9.533 -4.377 16.247 1.00 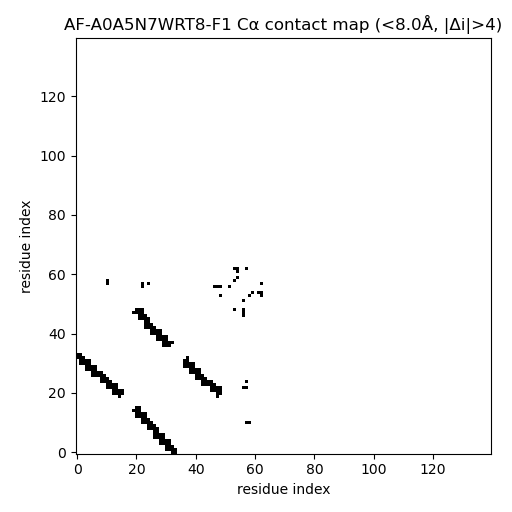98.38 99 GLU A N 1
ATOM 725 C CA . GLU A 1 99 ? -9.394 -5.169 17.472 1.00 98.38 99 GLU A CA 1
ATOM 726 C C . GLU A 1 99 ? -9.455 -4.288 18.730 1.00 98.38 99 GLU A C 1
ATOM 728 O O . GLU A 1 99 ? -10.207 -4.585 19.663 1.00 98.38 99 GLU A O 1
ATOM 733 N N . GLN A 1 100 ? -8.734 -3.161 18.745 1.00 98.38 100 GLN A N 1
ATOM 734 C CA . GLN A 1 100 ? -8.772 -2.197 19.851 1.00 98.38 100 GLN A CA 1
ATOM 735 C C . GLN A 1 100 ? -10.171 -1.615 20.063 1.00 98.38 100 GLN A C 1
ATOM 737 O O . GLN A 1 100 ? -10.618 -1.464 21.202 1.00 98.38 100 GLN A O 1
ATOM 742 N N . ARG A 1 101 ? -10.890 -1.315 18.979 1.00 98.50 101 ARG A N 1
ATOM 743 C CA . ARG A 1 101 ? -12.265 -0.823 19.059 1.00 98.50 101 ARG A CA 1
ATOM 744 C C . ARG A 1 101 ? -13.187 -1.856 19.704 1.00 98.50 101 ARG A C 1
ATOM 746 O O . ARG A 1 101 ? -13.932 -1.501 20.615 1.00 98.50 101 ARG A O 1
ATOM 753 N N . THR A 1 102 ? -13.110 -3.120 19.293 1.00 98.31 102 THR A N 1
ATOM 754 C CA . THR A 1 102 ? -13.902 -4.196 19.907 1.00 98.31 102 THR A CA 1
ATOM 755 C C . THR A 1 102 ? -13.577 -4.361 21.394 1.00 98.31 102 THR A C 1
ATOM 757 O O . THR A 1 102 ? -14.487 -4.524 22.208 1.00 98.31 102 THR A O 1
ATOM 760 N N . GLN A 1 103 ? -12.301 -4.264 21.780 1.00 98.06 103 GLN A N 1
ATOM 761 C CA . GLN A 1 103 ? -11.895 -4.321 23.189 1.00 98.06 103 GLN A CA 1
ATOM 762 C C . GLN A 1 103 ? -12.457 -3.148 24.006 1.00 98.06 103 GLN A C 1
ATOM 764 O O . GLN A 1 103 ? -12.943 -3.354 25.119 1.00 98.06 103 GLN A O 1
ATOM 769 N N . LEU A 1 104 ? -12.439 -1.931 23.455 1.00 98.00 104 LEU A N 1
ATOM 770 C CA . LEU A 1 104 ? -13.012 -0.746 24.100 1.00 98.00 104 LEU A CA 1
ATOM 771 C C . LEU A 1 104 ? -14.533 -0.854 24.262 1.00 98.00 104 LEU A C 1
ATOM 773 O O . LEU A 1 104 ? -15.056 -0.529 25.328 1.00 98.00 104 LEU A O 1
ATOM 777 N N . GLU A 1 105 ? -15.239 -1.344 23.243 1.00 98.19 105 GLU A N 1
ATOM 778 C CA . GLU A 1 105 ? -16.687 -1.578 23.303 1.00 98.19 105 GLU A CA 1
ATOM 779 C C . GLU A 1 105 ? -17.036 -2.618 24.386 1.00 98.19 105 GLU A C 1
ATOM 781 O O . GLU A 1 105 ? -17.946 -2.396 25.191 1.00 98.19 105 GLU A O 1
ATOM 786 N N . ALA A 1 106 ? -16.263 -3.704 24.490 1.00 97.69 106 ALA A N 1
ATOM 787 C CA . ALA A 1 106 ? -16.428 -4.703 25.546 1.00 97.69 106 ALA A CA 1
ATOM 788 C C . ALA A 1 106 ? -16.162 -4.127 26.952 1.00 97.69 106 ALA A C 1
ATOM 790 O O . ALA A 1 106 ? -16.939 -4.365 27.881 1.00 97.69 106 ALA A O 1
ATOM 791 N N . ALA A 1 107 ? -15.100 -3.330 27.112 1.00 97.88 107 ALA A N 1
ATOM 792 C CA . ALA A 1 107 ? -14.771 -2.680 28.379 1.00 97.88 107 ALA A CA 1
ATOM 793 C C . ALA A 1 107 ? -15.859 -1.684 28.824 1.00 97.88 107 ALA A C 1
ATOM 795 O O . ALA A 1 107 ? -16.230 -1.655 30.000 1.00 97.88 107 ALA A O 1
ATOM 796 N N . ALA A 1 108 ? -16.423 -0.913 27.889 1.00 97.62 108 ALA A N 1
ATOM 797 C CA . ALA A 1 108 ? -17.533 -0.000 28.164 1.00 97.62 108 ALA A CA 1
ATOM 798 C C . ALA A 1 108 ? -18.809 -0.748 28.598 1.00 97.62 108 ALA A C 1
ATOM 800 O O . ALA A 1 108 ? -19.508 -0.313 29.523 1.00 97.62 108 ALA A O 1
ATOM 801 N N . GLY A 1 109 ? -19.089 -1.902 27.982 1.00 97.94 109 GLY A N 1
ATOM 802 C CA . GLY A 1 109 ? -20.179 -2.789 28.393 1.00 97.94 109 GLY A CA 1
ATOM 803 C C . GLY A 1 109 ? -20.015 -3.284 29.833 1.00 97.94 109 GLY A C 1
ATOM 804 O O . GLY A 1 109 ? -20.945 -3.174 30.636 1.00 97.94 109 GLY A O 1
ATOM 805 N N . LEU A 1 110 ? -18.813 -3.744 30.195 1.00 97.94 110 LEU A N 1
ATOM 806 C CA . LEU A 1 110 ? -18.505 -4.194 31.556 1.00 97.94 110 LEU A CA 1
ATOM 807 C C . LEU A 1 110 ? -18.655 -3.065 32.587 1.00 97.94 110 LEU A C 1
ATOM 809 O O . LEU A 1 110 ? -19.260 -3.271 33.639 1.00 97.94 110 LEU A O 1
ATOM 813 N N . ALA A 1 111 ? -18.156 -1.864 32.283 1.00 97.62 111 ALA A N 1
ATOM 814 C CA . ALA A 1 111 ? -18.289 -0.704 33.165 1.00 97.62 111 ALA A CA 1
ATOM 815 C C . ALA A 1 111 ? -19.765 -0.343 33.420 1.00 97.62 111 ALA A C 1
ATOM 817 O O . ALA A 1 111 ? -20.160 -0.062 34.554 1.00 97.62 111 ALA A O 1
ATOM 818 N N . THR A 1 112 ? -20.605 -0.425 32.385 1.00 98.00 112 THR A N 1
ATOM 819 C CA . THR A 1 112 ? -22.054 -0.200 32.506 1.00 98.00 112 THR A CA 1
ATOM 820 C C . THR A 1 112 ? -22.712 -1.255 33.400 1.00 98.00 112 THR A C 1
ATOM 822 O O . THR A 1 112 ? -23.505 -0.914 34.280 1.00 98.00 112 THR A O 1
ATOM 825 N N . GLN A 1 113 ? -22.350 -2.530 33.234 1.00 97.81 113 GLN A N 1
ATOM 826 C CA . GLN A 1 113 ? -22.860 -3.623 34.067 1.00 97.81 113 GLN A CA 1
ATOM 827 C C . GLN A 1 113 ? -22.451 -3.466 35.541 1.00 97.81 113 GLN A C 1
ATOM 829 O O . GLN A 1 113 ? -23.258 -3.696 36.447 1.00 97.81 113 GLN A O 1
ATOM 834 N N . GLN A 1 114 ? -21.215 -3.031 35.800 1.00 97.69 114 GLN A N 1
ATOM 835 C CA . GLN A 1 114 ? -20.742 -2.739 37.154 1.00 97.69 114 GLN A CA 1
ATOM 836 C C . GLN A 1 114 ? -21.537 -1.597 37.794 1.00 97.69 114 GLN A C 1
ATOM 838 O O . GLN A 1 114 ? -21.986 -1.738 38.931 1.00 97.69 114 GLN A O 1
ATOM 843 N N . ALA A 1 115 ? -21.785 -0.507 37.062 1.00 97.69 115 ALA A N 1
ATOM 844 C CA . ALA A 1 115 ? -22.588 0.612 37.556 1.00 97.69 115 ALA A CA 1
ATOM 845 C C . ALA A 1 115 ? -24.024 0.183 37.916 1.00 97.69 115 ALA A C 1
ATOM 847 O O . ALA A 1 115 ? -24.529 0.544 38.981 1.00 97.69 115 ALA A O 1
ATOM 848 N N . GLN A 1 116 ? -24.659 -0.645 37.078 1.00 97.81 116 GLN A N 1
ATOM 849 C CA . GLN A 1 116 ? -25.982 -1.215 37.361 1.00 97.81 116 GLN A CA 1
ATOM 850 C C . GLN A 1 116 ? -25.973 -2.100 38.614 1.00 97.81 116 GLN A C 1
ATOM 852 O O . GLN A 1 116 ? -26.867 -1.995 39.452 1.00 97.81 116 GLN A O 1
ATOM 857 N N . THR A 1 117 ? -24.941 -2.934 38.771 1.00 98.12 117 THR A N 1
ATOM 858 C CA . THR A 1 117 ? -24.785 -3.815 39.938 1.00 98.12 117 THR A CA 1
ATOM 859 C C . THR A 1 117 ? -24.621 -3.005 41.224 1.00 98.12 117 THR A C 1
ATOM 861 O O . THR A 1 117 ? -25.286 -3.291 42.217 1.00 98.12 117 THR A O 1
ATOM 864 N N . ILE A 1 118 ? -23.794 -1.954 41.205 1.00 97.88 118 ILE A N 1
ATOM 865 C CA . ILE A 1 118 ? -23.620 -1.042 42.344 1.00 97.88 118 ILE A CA 1
ATOM 866 C C . ILE A 1 118 ? -24.953 -0.380 42.711 1.00 97.88 118 ILE A C 1
ATOM 868 O O . ILE A 1 118 ? -25.325 -0.377 43.884 1.00 97.88 118 ILE A O 1
ATOM 872 N N . GLY A 1 119 ? -25.700 0.123 41.723 1.00 98.12 119 GLY A N 1
ATOM 873 C CA . GLY A 1 119 ? -27.021 0.712 41.953 1.00 98.12 119 GLY A CA 1
ATOM 874 C C . GLY A 1 119 ? -28.017 -0.276 42.575 1.00 98.12 119 GLY A C 1
ATOM 875 O O . G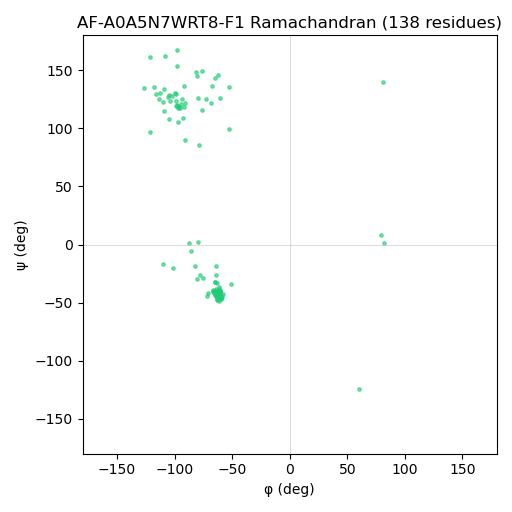LY A 1 119 ? -28.708 0.062 43.536 1.00 98.12 119 GLY A O 1
ATOM 876 N N . ALA A 1 120 ? -28.052 -1.522 42.090 1.00 97.81 120 ALA A N 1
ATOM 877 C CA . ALA A 1 120 ? -28.908 -2.575 42.643 1.00 97.81 120 ALA A CA 1
ATOM 878 C C . ALA A 1 120 ? -28.531 -2.942 44.091 1.00 97.81 120 ALA A C 1
ATOM 880 O O . ALA A 1 120 ? -29.409 -3.115 44.943 1.00 97.81 120 ALA A O 1
ATOM 881 N N . LEU A 1 121 ? -27.231 -3.011 44.399 1.00 98.12 121 LEU A N 1
ATOM 882 C CA . LEU A 1 121 ? -26.746 -3.241 45.761 1.00 98.12 121 LEU A CA 1
ATOM 883 C C . LEU A 1 121 ? -27.136 -2.089 46.697 1.00 98.12 121 LEU A C 1
ATOM 885 O O . LEU A 1 121 ? -27.630 -2.341 47.793 1.00 98.12 121 LEU A O 1
ATOM 889 N N . GLN A 1 122 ? -26.990 -0.835 46.261 1.00 98.19 122 GLN A N 1
ATOM 890 C CA . GLN A 1 122 ? -27.402 0.341 47.039 1.00 98.19 122 GLN A CA 1
ATOM 891 C C . GLN A 1 122 ? -28.908 0.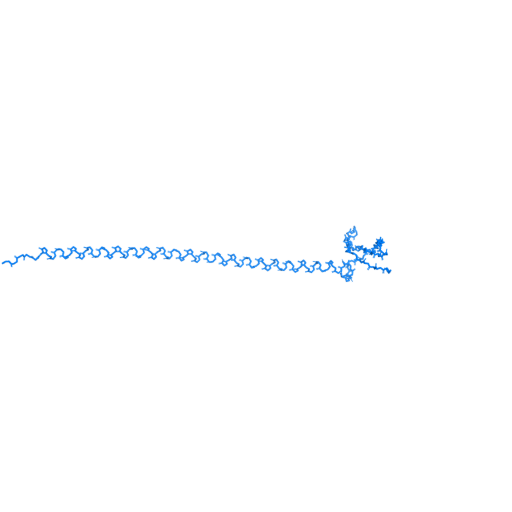345 47.332 1.00 98.19 122 GLN A C 1
ATOM 893 O O . GLN A 1 122 ? -29.310 0.599 48.468 1.00 98.19 122 GLN A O 1
ATOM 898 N N . ALA A 1 123 ? -29.740 0.004 46.343 1.00 97.38 123 ALA A N 1
ATOM 899 C CA . ALA A 1 123 ? -31.184 -0.127 46.532 1.00 97.38 123 ALA A CA 1
ATOM 900 C C . ALA A 1 123 ? -31.535 -1.236 47.541 1.00 97.38 123 ALA A C 1
ATOM 902 O O . ALA A 1 123 ? -32.389 -1.045 48.406 1.00 97.38 123 ALA A O 1
ATOM 903 N N . THR A 1 124 ? -30.832 -2.371 47.479 1.00 97.50 124 THR A N 1
ATOM 904 C CA . THR A 1 124 ? -31.017 -3.487 48.420 1.00 97.50 124 THR A CA 1
ATOM 905 C C . THR A 1 124 ? -30.631 -3.090 49.848 1.00 97.50 124 THR A C 1
ATOM 907 O O . THR A 1 124 ? -31.374 -3.371 50.786 1.00 97.50 124 THR A O 1
ATOM 910 N N . ILE A 1 125 ? -29.508 -2.382 50.023 1.00 97.44 125 ILE A N 1
ATOM 911 C CA . ILE A 1 125 ? -29.079 -1.854 51.329 1.00 97.44 125 ILE A CA 1
ATOM 912 C C . ILE A 1 125 ? -30.140 -0.908 51.903 1.00 97.44 125 ILE A C 1
ATOM 914 O O . ILE A 1 125 ? -30.504 -1.037 53.071 1.00 97.44 125 ILE A O 1
ATOM 918 N N . ALA A 1 126 ? -30.672 0.009 51.091 1.00 97.00 126 ALA A N 1
ATOM 919 C CA . ALA A 1 126 ? -31.713 0.936 51.528 1.00 97.00 126 ALA A CA 1
ATOM 920 C C . ALA A 1 126 ? -32.996 0.206 51.969 1.00 97.00 126 ALA A C 1
ATOM 922 O O . ALA A 1 126 ? -33.582 0.561 52.993 1.00 97.00 126 ALA A O 1
ATOM 923 N N . ALA A 1 127 ? -33.407 -0.839 51.242 1.00 96.69 127 ALA A N 1
ATOM 924 C CA . ALA A 1 127 ? -34.563 -1.658 51.606 1.00 96.69 127 ALA A CA 1
ATOM 925 C C . ALA A 1 127 ? -34.356 -2.392 52.944 1.00 96.69 127 ALA A C 1
ATOM 927 O O . ALA A 1 127 ? -35.244 -2.383 53.796 1.00 96.69 127 ALA A O 1
ATOM 928 N N . LEU A 1 128 ? -33.168 -2.967 53.169 1.00 95.81 128 LEU A N 1
ATOM 929 C CA . LEU A 1 128 ? -32.828 -3.622 54.438 1.00 95.81 128 LEU A CA 1
ATOM 930 C C . LEU A 1 128 ? -32.842 -2.637 55.618 1.00 95.81 128 LEU A C 1
ATOM 932 O O . LEU A 1 128 ? -33.375 -2.958 56.676 1.00 95.81 128 LEU A O 1
ATOM 936 N N . GLN A 1 129 ? -32.329 -1.418 55.431 1.00 95.62 129 GLN A N 1
ATOM 937 C CA . GLN A 1 129 ? -32.368 -0.367 56.457 1.00 95.62 129 GLN A CA 1
ATOM 938 C C . GLN A 1 129 ? -33.794 0.093 56.797 1.00 95.62 129 GLN A C 1
ATOM 940 O O . GLN A 1 129 ? -34.057 0.496 57.929 1.00 95.62 129 GLN A O 1
ATOM 945 N N . GLN A 1 130 ? -34.721 0.070 55.835 1.00 93.81 130 GLN A N 1
ATOM 946 C CA . GLN A 1 130 ? -36.132 0.379 56.092 1.00 93.81 130 GLN A CA 1
ATOM 947 C C . GLN A 1 130 ? -36.821 -0.727 56.894 1.00 93.81 130 GLN A C 1
ATOM 949 O O . GLN A 1 130 ? -37.562 -0.418 57.824 1.00 93.81 130 GLN A O 1
ATOM 954 N N . LEU A 1 131 ? -36.548 -1.990 56.564 1.00 92.94 131 LEU A N 1
ATOM 955 C CA . LEU A 1 131 ? -37.042 -3.150 57.309 1.00 92.94 131 LEU A CA 1
ATOM 956 C C . LEU A 1 131 ? -36.587 -3.123 58.772 1.00 92.94 131 LEU A C 1
ATOM 958 O O . LEU A 1 131 ? -37.408 -3.314 59.662 1.00 92.94 131 LEU A O 1
ATOM 962 N N . ASP A 1 132 ? -35.312 -2.820 59.021 1.00 92.88 132 ASP A N 1
ATOM 963 C CA . ASP A 1 132 ? -34.762 -2.728 60.379 1.00 92.88 132 ASP A CA 1
ATOM 964 C C . ASP A 1 132 ? -35.456 -1.629 61.207 1.00 92.88 132 ASP A C 1
ATOM 966 O O . ASP A 1 132 ? -35.874 -1.853 62.341 1.00 92.88 132 ASP A O 1
ATOM 970 N N . LYS A 1 133 ? -35.712 -0.462 60.597 1.00 88.25 133 LYS A N 1
ATOM 971 C CA . LYS A 1 133 ? -36.477 0.626 61.234 1.00 88.25 133 LYS A CA 1
ATOM 972 C C . LYS A 1 133 ? -37.926 0.254 61.548 1.00 88.25 133 LYS A C 1
ATOM 974 O O . LYS A 1 133 ? -38.472 0.763 62.518 1.00 88.25 133 LYS A O 1
ATOM 979 N N . GLN A 1 134 ? -38.561 -0.583 60.730 1.00 84.06 134 GLN A N 1
ATOM 980 C CA . GLN A 1 134 ? -39.929 -1.057 60.969 1.00 84.06 134 GLN A CA 1
ATOM 981 C C . GLN A 1 134 ? -39.987 -2.173 62.023 1.00 84.06 134 GLN A C 1
ATOM 983 O O . GLN A 1 134 ? -41.016 -2.348 62.669 1.00 84.06 134 GLN A O 1
ATOM 988 N N . ALA A 1 135 ? -38.897 -2.925 62.189 1.00 79.62 135 ALA A N 1
ATOM 989 C CA . ALA A 1 135 ? -38.791 -4.042 63.123 1.00 79.62 135 ALA A CA 1
ATOM 990 C C . ALA A 1 135 ? -38.383 -3.634 64.550 1.00 79.62 135 ALA A C 1
ATOM 992 O O . ALA A 1 135 ? -38.386 -4.491 65.430 1.00 79.62 135 ALA A O 1
ATOM 993 N N . ALA A 1 136 ? -38.052 -2.362 64.797 1.00 66.25 136 ALA A N 1
ATOM 994 C CA . ALA A 1 136 ? -37.861 -1.808 66.135 1.00 66.25 136 ALA A CA 1
ATOM 995 C C . ALA A 1 136 ? -39.198 -1.234 66.658 1.00 66.25 136 ALA A C 1
ATOM 997 O O . ALA A 1 136 ? -39.491 -0.068 66.388 1.00 66.25 136 ALA A O 1
ATOM 998 N N . PRO A 1 137 ? -40.049 -2.020 67.354 1.00 56.72 137 PRO A N 1
ATOM 999 C CA . PRO A 1 137 ? -41.269 -1.491 67.949 1.00 56.72 137 PRO A CA 1
ATOM 1000 C C . PRO A 1 137 ? -40.927 -0.483 69.048 1.00 56.72 137 PRO A C 1
ATOM 1002 O O . PRO A 1 137 ? -39.968 -0.669 69.798 1.00 56.72 137 PRO A O 1
ATOM 1005 N N . GLU A 1 138 ? -41.740 0.568 69.133 1.00 58.84 138 GLU A N 1
ATOM 1006 C CA . GLU A 1 138 ? -41.755 1.548 70.215 1.00 58.84 138 GLU A CA 1
ATOM 1007 C C . GLU A 1 138 ? -41.880 0.814 71.559 1.00 58.84 138 GLU A C 1
ATOM 1009 O O . GLU A 1 138 ? -42.952 0.357 71.947 1.00 58.84 138 GLU A O 1
ATOM 1014 N N . SER A 1 139 ? -40.756 0.629 72.248 1.00 53.84 139 SER A N 1
ATOM 1015 C CA . SER A 1 139 ? -40.746 0.222 73.647 1.00 53.84 139 SER A CA 1
ATOM 1016 C C . SER A 1 139 ? -41.046 1.458 74.498 1.00 53.84 139 SER A C 1
ATOM 1018 O O . SER A 1 139 ? -40.115 2.158 74.905 1.00 53.84 139 SER A O 1
ATOM 1020 N N . GLU A 1 140 ? -42.339 1.742 74.680 1.00 49.03 140 GLU A N 1
ATOM 1021 C CA . GLU A 1 140 ? -42.876 2.494 75.828 1.00 49.03 140 GLU A CA 1
ATOM 1022 C C . GLU A 1 140 ? -42.936 1.614 77.086 1.00 49.03 140 GLU A C 1
ATOM 1024 O O . GLU A 1 140 ? -43.268 0.409 76.967 1.00 49.03 140 GLU A O 1
#